Protein AF-A0A951KWH7-F1 (afdb_monomer)

Foldseek 3Di:
DLDFDDDDDDQADPNDGNDVQVVVPPPVSVVVVSVVRSVVCVVVPPDD

Sequence (48 aa):
APEYPHYTRPAEYRGWRVPDVLLSGHHARIREWRLQQSAQRAADGSLP

pLDDT: mean 77.83, std 11.2, range [49.53, 90.19]

Radius of gyration: 12.03 Å; Cα contacts (8 Å, |Δi|>4): 18; chains: 1; bounding box: 28×26×27 Å

Nearest PDB structures (foldseek):
  6qqx-assembly1_B  TM=8.997E-01  e=1.324E-03  Mycobacteroides abscessus
  6qqs-assembly1_B  TM=8.924E-01  e=2.498E-03  Mycobacteroides abscessus
  8fch-assembly1_A  TM=9.071E-01  e=3.554E-03  Mycobacterium avium
  6qrd-assembly1_B  TM=8.927E-01  e=2.680E-03  Mycobacteroides abscessus
  6qrg-assembly1_B  TM=8.874E-01  e=3.312E-03  Mycobacteroides abscessus

Secondary structure (DSSP, 8-state):
--------SSSEETTEEPPHHHHS--HHHHHHHHHHHHHHHHHS----

Mean predicted aligned error: 7.37 Å

Solvent-accessible surface area (backbone atoms only — not comparable to full-atom values): 3171 Å² total; per-residue (Å²): 127,89,73,62,93,84,82,66,89,60,66,61,50,98,89,47,65,61,58,64,59,73,70,66,71,44,67,69,60,38,51,54,48,51,54,49,48,35,50,45,52,66,71,63,57,82,63,132

Structure (mmCIF, N/CA/C/O backbone):
data_AF-A0A951KWH7-F1
#
_entry.id   AF-A0A951KWH7-F1
#
loop_
_atom_site.group_PDB
_atom_site.id
_atom_site.type_symbol
_atom_site.label_atom_id
_atom_site.label_alt_id
_atom_site.label_comp_id
_atom_site.label_asym_id
_atom_site.label_entity_id
_atom_site.label_seq_id
_atom_site.pdbx_PDB_ins_code
_atom_site.Cartn_x
_atom_site.Cartn_y
_atom_site.Cartn_z
_atom_site.occupancy
_atom_site.B_iso_or_equiv
_atom_site.auth_seq_id
_atom_site.auth_comp_id
_atom_site.auth_asym_id
_atom_site.auth_atom_id
_atom_site.pdbx_PDB_model_num
ATOM 1 N N . ALA A 1 1 ? 12.456 1.689 10.546 1.00 51.53 1 ALA A N 1
ATOM 2 C CA . ALA A 1 1 ? 11.870 0.853 9.477 1.00 51.53 1 ALA A CA 1
ATOM 3 C C . ALA A 1 1 ? 10.818 1.695 8.765 1.00 51.53 1 ALA A C 1
ATOM 5 O O . ALA A 1 1 ? 10.158 2.444 9.473 1.00 51.53 1 ALA A O 1
ATOM 6 N N . PRO A 1 2 ? 10.680 1.657 7.428 1.00 50.97 2 PRO A N 1
ATOM 7 C CA . PRO A 1 2 ? 9.571 2.341 6.766 1.00 50.97 2 PRO A CA 1
ATOM 8 C C . PRO A 1 2 ? 8.261 1.783 7.330 1.00 50.97 2 PRO A C 1
ATOM 10 O O . PRO A 1 2 ? 7.997 0.588 7.213 1.00 50.97 2 PRO A O 1
ATOM 13 N N . GLU A 1 3 ? 7.507 2.625 8.027 1.00 66.25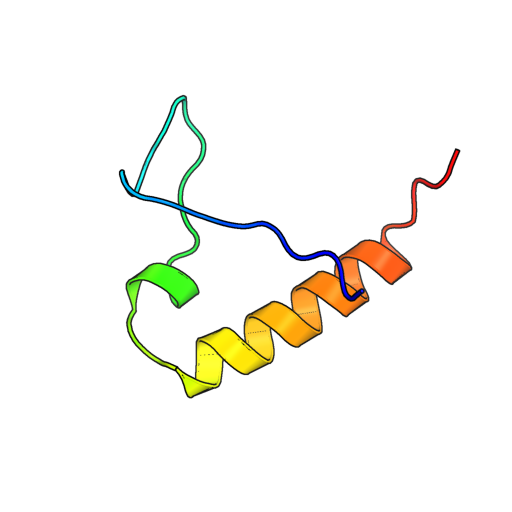 3 GLU A N 1
ATOM 14 C CA . GLU A 1 3 ? 6.255 2.247 8.671 1.00 66.25 3 GLU A CA 1
ATOM 15 C C . GLU A 1 3 ? 5.132 2.403 7.643 1.00 66.25 3 GLU A C 1
ATOM 17 O O . GLU A 1 3 ? 4.777 3.516 7.259 1.00 66.25 3 GLU A O 1
ATOM 22 N N . TYR A 1 4 ? 4.610 1.286 7.137 1.00 67.75 4 TYR A N 1
ATOM 23 C CA . TYR A 1 4 ? 3.491 1.266 6.194 1.00 67.75 4 TYR A CA 1
ATOM 24 C C . TYR A 1 4 ? 2.296 0.531 6.804 1.00 67.75 4 TYR A C 1
ATOM 26 O O . TYR A 1 4 ? 2.484 -0.398 7.588 1.00 67.75 4 TYR A O 1
ATOM 34 N N . PRO A 1 5 ? 1.055 0.913 6.459 1.00 70.31 5 PRO A N 1
ATOM 35 C CA . PRO A 1 5 ? -0.113 0.227 6.981 1.00 70.31 5 PRO A CA 1
ATOM 36 C C . PRO A 1 5 ? -0.164 -1.220 6.470 1.00 70.31 5 PRO A C 1
ATOM 38 O O . PRO A 1 5 ? -0.072 -1.490 5.269 1.00 70.31 5 PRO A O 1
ATOM 41 N N . HIS A 1 6 ? -0.290 -2.158 7.409 1.00 71.81 6 HIS A N 1
ATOM 42 C CA . HIS A 1 6 ? -0.437 -3.580 7.128 1.00 71.81 6 HIS A CA 1
ATOM 43 C C . HIS A 1 6 ? -1.920 -3.931 7.055 1.00 71.81 6 HIS A C 1
ATOM 45 O O . HIS A 1 6 ? -2.661 -3.744 8.017 1.00 71.81 6 HIS A O 1
ATOM 51 N N . TYR A 1 7 ? -2.336 -4.481 5.919 1.00 75.44 7 TYR A N 1
ATOM 52 C CA . TYR A 1 7 ? -3.698 -4.957 5.713 1.00 75.44 7 TYR A CA 1
ATOM 53 C C . TYR A 1 7 ? -3.708 -6.478 5.757 1.00 75.44 7 TYR A C 1
ATOM 55 O O . TYR A 1 7 ? -2.843 -7.139 5.180 1.00 75.44 7 TYR A O 1
ATOM 63 N N . THR A 1 8 ? -4.697 -7.029 6.447 1.00 78.38 8 THR A N 1
ATOM 64 C CA . THR A 1 8 ? -4.950 -8.469 6.514 1.00 78.38 8 THR A CA 1
ATOM 65 C C . THR A 1 8 ? -6.403 -8.728 6.139 1.00 78.38 8 THR A C 1
ATOM 67 O O . THR A 1 8 ? -7.209 -7.802 6.089 1.00 78.38 8 THR A O 1
ATOM 70 N N . ARG A 1 9 ? -6.735 -9.976 5.801 1.00 75.81 9 ARG A N 1
ATOM 71 C CA . ARG A 1 9 ? -8.122 -10.351 5.493 1.00 75.81 9 ARG A CA 1
ATOM 72 C C . ARG A 1 9 ? -8.984 -10.228 6.758 1.00 75.81 9 ARG A C 1
ATOM 74 O O . ARG A 1 9 ? -8.478 -10.574 7.827 1.00 75.81 9 ARG A O 1
ATOM 81 N N . PRO A 1 10 ? -10.275 -9.854 6.652 1.00 78.25 10 PRO A N 1
ATOM 82 C CA . PRO A 1 10 ? -11.084 -9.615 5.439 1.00 78.25 10 PRO A CA 1
ATOM 83 C C . PRO A 1 10 ? -10.827 -8.260 4.744 1.00 78.25 10 PRO A C 1
ATOM 85 O O . PRO A 1 10 ? -10.264 -7.350 5.335 1.00 78.25 10 PRO A O 1
ATOM 88 N N . ALA A 1 11 ? -11.240 -8.128 3.473 1.00 76.94 11 ALA A N 1
ATOM 89 C CA . ALA A 1 11 ? -11.023 -6.921 2.651 1.00 76.94 11 ALA A CA 1
ATOM 90 C C . ALA A 1 11 ? -11.757 -5.664 3.162 1.00 76.94 11 ALA A C 1
ATOM 92 O O . ALA A 1 11 ? -11.412 -4.542 2.791 1.00 76.94 11 ALA A O 1
ATOM 93 N N . GLU A 1 12 ? -12.754 -5.851 4.019 1.00 80.38 12 GLU A N 1
ATOM 94 C CA . GLU A 1 12 ? -13.437 -4.787 4.737 1.00 80.38 12 GLU A CA 1
ATOM 95 C C . GLU A 1 12 ? -13.568 -5.216 6.197 1.00 80.38 12 GLU A C 1
ATOM 97 O O . GLU A 1 12 ? -14.089 -6.293 6.495 1.00 80.38 12 GLU A O 1
ATOM 102 N N . TYR A 1 13 ? -13.056 -4.399 7.111 1.00 77.62 13 TYR A N 1
ATOM 103 C CA . TYR A 1 13 ? -13.120 -4.671 8.540 1.00 77.62 13 TYR A CA 1
ATOM 104 C C . TYR A 1 13 ? -13.516 -3.406 9.290 1.00 77.62 13 TYR A C 1
ATOM 106 O O . TYR A 1 13 ? -12.813 -2.405 9.226 1.00 77.62 13 TYR A O 1
ATOM 114 N N . ARG A 1 14 ? -14.646 -3.432 10.011 1.00 76.62 14 ARG A N 1
ATOM 115 C CA . ARG A 1 14 ? -15.151 -2.289 10.804 1.00 76.62 14 ARG A CA 1
ATOM 116 C C . ARG A 1 14 ? -15.245 -0.964 10.014 1.00 76.62 14 ARG A C 1
ATOM 118 O O . ARG A 1 14 ? -14.957 0.093 10.565 1.00 76.62 14 ARG A O 1
ATOM 125 N N . GLY A 1 15 ? -15.605 -1.021 8.728 1.00 78.06 15 GLY A N 1
ATOM 126 C CA . GLY A 1 15 ? -15.673 0.151 7.837 1.00 78.06 15 GLY A CA 1
ATOM 127 C C . GLY A 1 15 ? -14.332 0.579 7.225 1.00 78.06 15 GLY A C 1
ATOM 128 O O . GLY A 1 15 ? -14.298 1.481 6.393 1.00 78.06 15 GLY A O 1
ATOM 129 N N . TRP A 1 16 ? -13.231 -0.087 7.582 1.00 78.69 16 TRP A N 1
ATOM 130 C CA . TRP A 1 16 ? -11.924 0.103 6.964 1.00 78.69 16 TRP A CA 1
ATOM 131 C C . TRP A 1 16 ? -11.809 -0.817 5.755 1.00 78.69 16 TRP A C 1
ATOM 133 O O . TRP A 1 16 ? -11.796 -2.043 5.895 1.00 78.69 16 TRP A O 1
ATOM 143 N N . ARG A 1 17 ? -11.733 -0.223 4.564 1.00 82.69 17 ARG A N 1
ATOM 144 C CA . ARG A 1 17 ? -11.576 -0.953 3.306 1.00 82.69 17 ARG A CA 1
ATOM 145 C C . ARG A 1 17 ? -10.103 -1.046 2.922 1.00 82.69 17 ARG A C 1
ATOM 147 O O . ARG A 1 17 ? -9.360 -0.067 3.000 1.00 82.69 17 ARG A O 1
ATOM 154 N N . VAL A 1 18 ? -9.686 -2.236 2.501 1.00 83.81 18 VAL A N 1
ATOM 155 C CA . VAL A 1 18 ? -8.355 -2.462 1.937 1.00 83.81 18 VAL A CA 1
ATOM 156 C C . VAL A 1 18 ? -8.271 -1.762 0.573 1.00 83.81 18 VAL A C 1
ATOM 158 O O . VAL A 1 18 ? -9.164 -1.959 -0.250 1.00 83.81 18 VAL A O 1
ATOM 161 N N . PRO A 1 19 ? -7.214 -0.977 0.303 1.00 83.75 19 PRO A N 1
ATOM 162 C CA . PRO A 1 19 ? -7.012 -0.335 -0.991 1.00 83.75 19 PRO A CA 1
ATOM 163 C C . PRO A 1 19 ? -7.082 -1.320 -2.164 1.00 83.75 19 PRO A C 1
ATOM 165 O O . PRO A 1 19 ? -6.425 -2.365 -2.135 1.00 83.75 19 PRO A O 1
ATOM 168 N N . ASP A 1 20 ? -7.781 -0.949 -3.240 1.00 86.00 20 ASP A N 1
ATOM 169 C CA . ASP A 1 20 ? -7.918 -1.781 -4.444 1.00 86.00 20 ASP A CA 1
ATOM 170 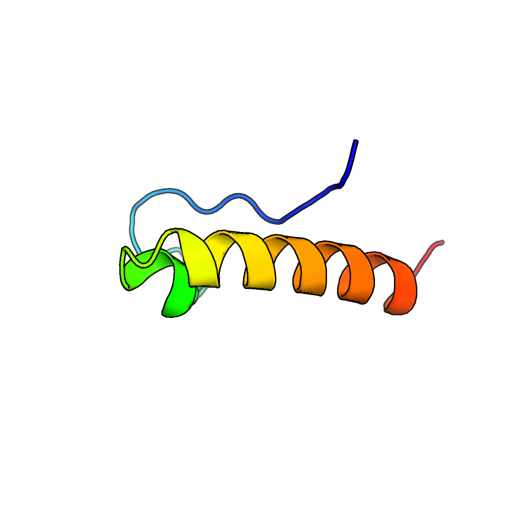C C . ASP A 1 20 ? -6.565 -2.185 -5.042 1.00 86.00 20 ASP A C 1
ATOM 172 O O . ASP A 1 20 ? -6.412 -3.287 -5.562 1.00 86.00 20 ASP A O 1
ATOM 176 N N . VAL A 1 21 ? -5.533 -1.347 -4.900 1.00 86.56 21 VAL A N 1
ATOM 177 C CA . VAL A 1 21 ? -4.166 -1.674 -5.336 1.00 86.56 21 VAL A CA 1
ATOM 178 C C . VAL A 1 21 ? -3.606 -2.918 -4.639 1.00 86.56 21 VAL A C 1
ATOM 180 O O . VAL A 1 21 ? -2.928 -3.717 -5.284 1.00 86.56 21 VAL A O 1
ATOM 183 N N . LEU A 1 22 ? -3.939 -3.133 -3.362 1.00 82.75 22 LEU A N 1
ATOM 184 C CA . LEU A 1 22 ? -3.551 -4.325 -2.603 1.00 82.75 22 LEU A CA 1
ATOM 185 C C . LEU A 1 22 ? -4.432 -5.536 -2.945 1.00 82.75 22 LEU A C 1
ATOM 187 O O . LEU A 1 22 ? -3.960 -6.666 -2.847 1.00 82.75 22 LEU A O 1
ATOM 191 N N . LEU A 1 23 ? -5.676 -5.306 -3.379 1.00 83.69 23 LEU A N 1
ATOM 192 C CA . LEU A 1 23 ? -6.606 -6.351 -3.830 1.00 83.69 23 LEU A CA 1
ATOM 193 C C . LEU A 1 23 ? -6.354 -6.788 -5.283 1.00 83.69 23 LEU A C 1
ATOM 195 O O . LEU A 1 23 ? -6.681 -7.910 -5.654 1.00 83.69 23 LEU A O 1
ATOM 199 N N . SER A 1 24 ? -5.731 -5.932 -6.094 1.00 83.38 24 SER A N 1
ATOM 200 C CA . SER A 1 24 ? -5.516 -6.156 -7.528 1.00 83.38 24 SER A CA 1
ATOM 201 C C . SER A 1 24 ? -4.492 -7.2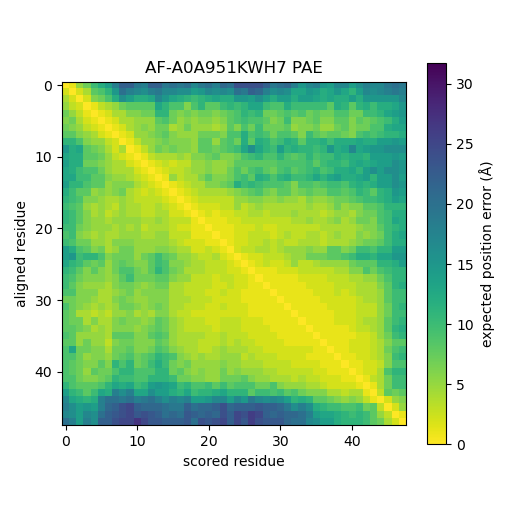48 -7.866 1.00 83.38 24 SER A C 1
ATOM 203 O O . SER A 1 24 ? -4.387 -7.656 -9.019 1.00 83.38 24 SER A O 1
ATOM 205 N N . GLY A 1 25 ? -3.683 -7.691 -6.896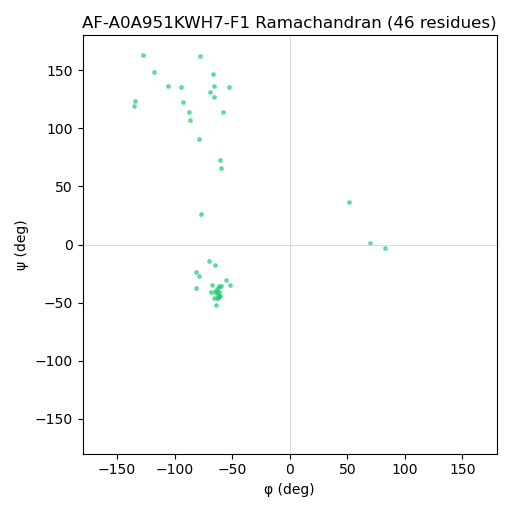 1.00 84.00 25 GLY A N 1
ATOM 206 C CA . GLY A 1 25 ? -2.610 -8.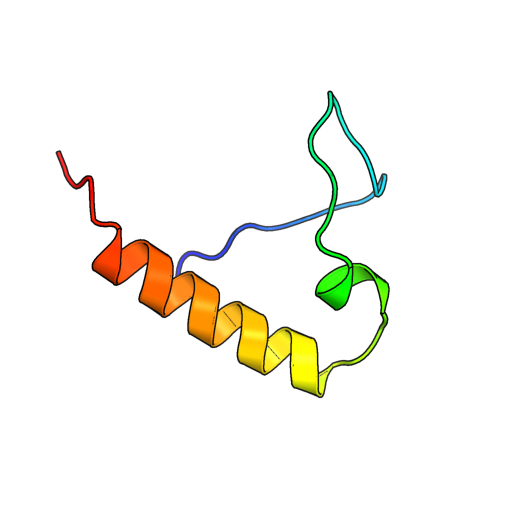673 -7.116 1.00 84.00 25 GLY A CA 1
ATOM 207 C C . GLY A 1 25 ? -1.413 -8.151 -7.929 1.00 84.00 25 GLY A C 1
ATOM 208 O O . GLY A 1 25 ? -0.452 -8.883 -8.168 1.00 84.00 25 GLY A O 1
ATOM 209 N N . HIS A 1 26 ? -1.409 -6.879 -8.340 1.00 89.75 26 HIS A N 1
ATOM 210 C CA . HIS A 1 26 ? -0.313 -6.295 -9.111 1.00 89.75 26 HIS A CA 1
ATOM 211 C C . HIS A 1 26 ? 0.878 -5.919 -8.220 1.00 89.75 26 HIS A C 1
ATOM 213 O O . HIS A 1 26 ? 0.998 -4.789 -7.746 1.00 89.75 26 HIS A O 1
ATOM 219 N N . HIS A 1 27 ? 1.817 -6.851 -8.051 1.00 87.62 27 HIS A N 1
ATOM 220 C CA . HIS A 1 27 ? 3.006 -6.671 -7.208 1.00 87.62 27 HIS A CA 1
ATOM 221 C C . HIS A 1 27 ? 3.824 -5.399 -7.503 1.00 87.62 27 HIS A C 1
ATOM 223 O O . HIS A 1 27 ? 4.359 -4.802 -6.570 1.00 87.62 27 HIS A O 1
ATOM 229 N N . ALA A 1 28 ? 3.920 -4.965 -8.766 1.00 90.19 28 ALA A N 1
ATOM 230 C CA . ALA A 1 28 ? 4.605 -3.719 -9.129 1.00 90.19 28 ALA A CA 1
ATOM 231 C C . ALA A 1 28 ? 3.907 -2.488 -8.523 1.00 90.19 28 ALA A C 1
ATOM 233 O O . ALA A 1 28 ? 4.530 -1.752 -7.759 1.00 90.19 28 ALA A O 1
ATOM 234 N N . ARG A 1 29 ? 2.591 -2.364 -8.743 1.00 88.62 29 ARG A N 1
ATOM 235 C CA . ARG A 1 29 ? 1.767 -1.276 -8.197 1.00 88.62 29 ARG A CA 1
ATOM 236 C C . ARG A 1 29 ? 1.747 -1.268 -6.672 1.00 88.62 29 ARG A C 1
ATOM 238 O O . ARG A 1 29 ? 1.754 -0.208 -6.062 1.00 88.62 29 ARG A O 1
ATOM 245 N N . ILE A 1 30 ? 1.769 -2.444 -6.042 1.00 86.69 30 ILE A N 1
ATOM 246 C CA . ILE A 1 30 ? 1.84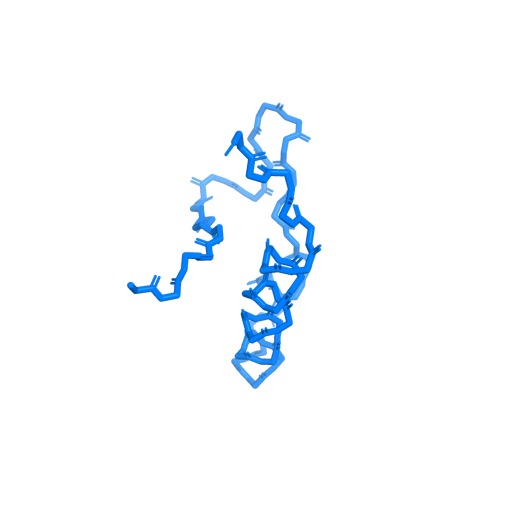4 -2.567 -4.580 1.00 86.69 30 ILE A CA 1
ATOM 247 C C . ILE A 1 30 ? 3.157 -1.979 -4.047 1.00 86.69 30 ILE A C 1
ATOM 249 O O . ILE A 1 30 ? 3.147 -1.306 -3.018 1.00 86.69 30 ILE A O 1
ATOM 253 N N . ARG A 1 31 ? 4.291 -2.212 -4.724 1.00 87.56 31 ARG A N 1
ATOM 254 C CA . ARG A 1 31 ? 5.582 -1.630 -4.317 1.00 87.56 31 ARG A CA 1
ATOM 255 C C . ARG A 1 31 ? 5.583 -0.111 -4.449 1.00 87.56 31 ARG A C 1
ATOM 257 O O . ARG A 1 31 ? 5.994 0.565 -3.510 1.00 87.56 31 ARG A O 1
ATOM 264 N N . GLU A 1 32 ? 5.087 0.407 -5.567 1.00 89.69 32 GLU A N 1
ATOM 265 C CA . GLU A 1 32 ? 4.952 1.851 -5.795 1.00 89.69 32 GLU A CA 1
ATOM 266 C C . GLU A 1 32 ? 4.039 2.498 -4.751 1.00 89.69 32 GLU A C 1
ATOM 268 O O . GLU A 1 32 ? 4.391 3.513 -4.154 1.00 89.69 32 GLU A O 1
ATOM 273 N N . TRP A 1 33 ? 2.908 1.858 -4.453 1.00 88.50 33 TRP A N 1
ATOM 274 C CA . TRP A 1 33 ? 1.978 2.320 -3.432 1.00 88.50 33 TRP A CA 1
ATOM 275 C C . TRP A 1 33 ? 2.612 2.332 -2.036 1.00 88.50 33 TRP A C 1
ATOM 277 O O . TRP A 1 33 ? 2.472 3.314 -1.315 1.00 88.50 33 TRP A O 1
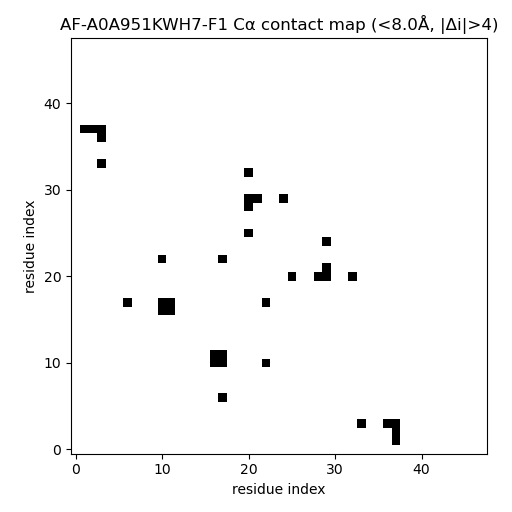ATOM 287 N N . ARG A 1 34 ? 3.373 1.294 -1.655 1.00 86.25 34 ARG A N 1
ATOM 288 C CA . ARG A 1 34 ? 4.091 1.267 -0.364 1.00 86.25 34 ARG A CA 1
ATOM 289 C C . ARG A 1 34 ? 5.113 2.401 -0.248 1.00 86.25 34 ARG A C 1
ATOM 291 O O . ARG A 1 34 ? 5.215 3.011 0.814 1.00 86.25 34 ARG A O 1
ATOM 298 N N . LEU A 1 35 ? 5.846 2.689 -1.327 1.00 87.50 35 LEU A N 1
ATOM 299 C CA . LEU A 1 35 ? 6.794 3.807 -1.385 1.00 87.50 35 LEU A CA 1
ATOM 300 C C . LEU A 1 35 ? 6.071 5.151 -1.235 1.00 87.50 35 LEU A C 1
ATOM 302 O O . LEU A 1 35 ? 6.480 5.973 -0.416 1.00 87.50 35 LEU A O 1
ATOM 306 N N . GLN A 1 36 ? 4.963 5.343 -1.957 1.00 87.38 36 GLN A N 1
ATOM 307 C CA . GLN A 1 36 ? 4.134 6.541 -1.824 1.00 87.38 36 GLN A CA 1
ATOM 308 C C . GLN A 1 36 ? 3.559 6.702 -0.419 1.00 87.38 36 GLN A C 1
ATOM 310 O O . GLN A 1 36 ? 3.622 7.800 0.111 1.00 87.38 36 GLN A O 1
ATOM 315 N N . GLN A 1 37 ? 3.037 5.645 0.208 1.00 86.56 37 GLN A N 1
ATOM 316 C CA . GLN A 1 37 ? 2.486 5.725 1.565 1.00 86.56 37 GLN A CA 1
ATOM 317 C C . GLN A 1 37 ? 3.543 6.085 2.606 1.00 86.56 37 GLN A C 1
ATOM 319 O O . GLN A 1 37 ? 3.272 6.873 3.506 1.00 86.56 37 GLN A O 1
ATOM 324 N N . SER A 1 38 ? 4.758 5.543 2.479 1.00 82.69 38 SER A N 1
ATOM 325 C CA . SER A 1 38 ? 5.863 5.911 3.367 1.00 82.69 38 SER A CA 1
ATOM 326 C C . SER A 1 38 ? 6.254 7.381 3.199 1.00 82.69 38 SER A C 1
ATOM 328 O O . SER A 1 38 ? 6.515 8.053 4.192 1.00 82.69 38 SER A O 1
ATOM 330 N N . ALA A 1 39 ? 6.286 7.883 1.960 1.00 85.38 39 ALA A N 1
ATOM 331 C CA . ALA A 1 39 ? 6.555 9.291 1.681 1.00 85.38 39 ALA A CA 1
ATOM 332 C C . ALA A 1 39 ? 5.410 10.197 2.159 1.00 85.38 39 ALA A C 1
ATOM 334 O O . ALA A 1 39 ? 5.662 11.239 2.753 1.00 85.38 39 ALA A O 1
ATOM 335 N N . GLN A 1 40 ? 4.160 9.772 1.955 1.00 83.12 40 GLN A N 1
ATOM 336 C CA . GLN A 1 40 ? 2.971 10.469 2.433 1.00 83.12 40 GLN A CA 1
ATOM 337 C C . GLN A 1 40 ? 2.948 10.537 3.952 1.00 83.12 40 GLN A C 1
ATOM 339 O O . GLN A 1 40 ? 2.760 11.626 4.446 1.00 83.12 40 GLN A O 1
ATOM 344 N N . ARG A 1 41 ? 3.219 9.461 4.704 1.00 78.19 41 ARG A N 1
ATOM 345 C CA . ARG A 1 41 ? 3.320 9.532 6.177 1.00 78.19 41 ARG A CA 1
ATOM 346 C C . ARG A 1 41 ? 4.441 10.440 6.666 1.00 78.19 41 ARG A C 1
ATOM 348 O O . ARG A 1 41 ? 4.285 11.100 7.683 1.00 78.19 41 ARG A O 1
ATOM 355 N N . ALA A 1 42 ? 5.579 10.441 5.974 1.00 77.69 42 ALA A N 1
ATOM 356 C CA . ALA A 1 42 ? 6.685 11.327 6.321 1.00 77.69 42 ALA A CA 1
ATOM 357 C 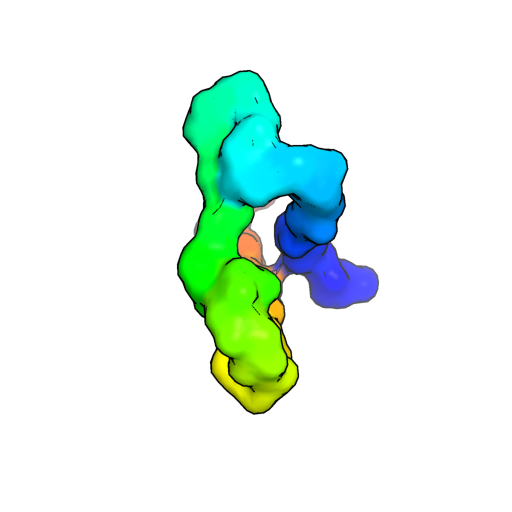C . ALA A 1 42 ? 6.333 12.805 6.067 1.00 77.69 42 ALA A C 1
ATOM 359 O O . ALA A 1 42 ? 6.770 13.672 6.817 1.00 77.69 42 ALA A 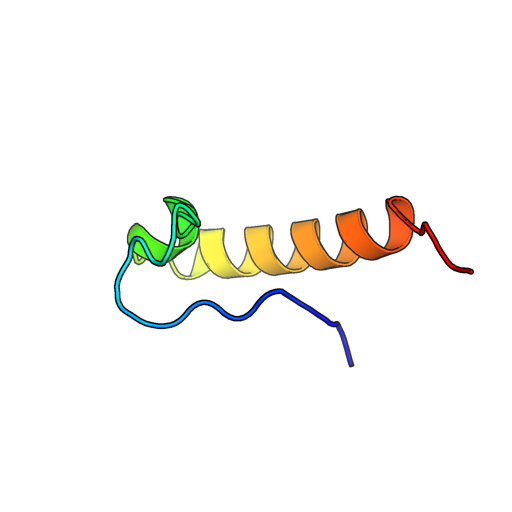O 1
ATOM 360 N N . ALA A 1 43 ? 5.547 13.086 5.023 1.00 75.56 43 ALA A N 1
ATOM 361 C CA . ALA A 1 43 ? 5.075 14.427 4.683 1.00 75.56 43 ALA A CA 1
ATOM 362 C C . ALA A 1 43 ? 3.856 14.865 5.516 1.00 75.56 43 ALA A C 1
ATOM 364 O O . ALA A 1 43 ? 3.775 16.014 5.932 1.00 75.56 43 ALA A O 1
ATOM 365 N N . ASP A 1 44 ? 2.948 13.934 5.805 1.00 72.44 44 ASP A N 1
ATOM 366 C CA . ASP A 1 44 ? 1.781 14.038 6.689 1.00 72.44 44 ASP A CA 1
ATOM 367 C C . ASP A 1 44 ? 2.200 13.948 8.159 1.00 72.44 44 ASP A C 1
ATOM 369 O O . ASP A 1 44 ? 1.429 13.511 9.002 1.00 72.44 44 ASP A O 1
ATOM 373 N N . GLY A 1 45 ? 3.442 14.325 8.473 1.00 60.00 45 GLY A N 1
ATOM 374 C CA . GLY A 1 45 ? 3.982 14.402 9.819 1.00 60.00 45 GLY A CA 1
ATOM 375 C C . GLY A 1 45 ? 3.209 15.392 10.690 1.00 60.00 45 GLY A C 1
ATOM 376 O O . GLY A 1 45 ? 3.741 16.423 11.082 1.00 60.00 45 GLY A O 1
ATOM 377 N N . SER A 1 46 ? 1.995 15.015 11.087 1.00 49.53 46 SER A N 1
ATOM 378 C CA . SER A 1 46 ? 1.484 15.121 12.443 1.00 49.53 46 SER A CA 1
ATOM 379 C C . SER A 1 46 ? 2.398 14.290 13.353 1.00 49.53 46 SER A C 1
ATOM 381 O O . SER A 1 46 ? 2.017 13.248 13.886 1.00 49.53 46 SER A O 1
ATOM 383 N N . LEU A 1 47 ? 3.647 14.730 13.479 1.00 51.50 47 LEU A N 1
ATOM 384 C CA . LEU A 1 47 ? 4.465 14.443 14.645 1.00 51.50 47 LEU A CA 1
ATOM 385 C C . LEU A 1 47 ? 3.796 15.165 15.832 1.00 51.50 47 LEU A C 1
ATOM 387 O O . LEU A 1 47 ? 3.378 16.311 15.645 1.00 51.50 47 LEU A O 1
ATOM 391 N N . PRO A 1 48 ? 3.649 14.566 17.027 1.00 51.94 48 PRO A N 1
ATOM 392 C CA . PRO A 1 48 ? 3.691 15.390 18.228 1.00 51.94 48 PRO A CA 1
ATOM 393 C C . PRO A 1 48 ? 5.054 16.093 18.341 1.00 51.94 48 PRO A C 1
ATOM 395 O O . PRO A 1 48 ? 6.073 15.488 17.927 1.00 51.94 48 PRO A O 1
#